Protein AF-A0A1Q8RK17-F1 (afdb_monomer)

Sequence (111 aa):
MTKVHKVLTAVLSLFLLLSLAACSSSKKENEKSEKTEKTTQTTTEKKKKASVDDGNIEAEDGDSKASVQENGEIEAENGDSSAKVGEDGVEANNGDSSVKVNPDGSVQVNP

pLDDT: mean 76.54, std 24.13, range [32.09, 98.62]

Structure (mmCIF, N/CA/C/O backbone):
data_AF-A0A1Q8RK17-F1
#
_entry.id   AF-A0A1Q8RK17-F1
#
loop_
_atom_site.group_PDB
_atom_site.id
_atom_site.type_symbol
_atom_site.label_atom_id
_atom_site.label_alt_id
_atom_site.label_comp_id
_atom_site.label_asym_id
_atom_site.label_entity_id
_atom_site.label_seq_id
_atom_site.pdbx_PDB_ins_code
_atom_site.Cartn_x
_atom_site.Cartn_y
_atom_site.Cartn_z
_atom_site.occupancy
_atom_site.B_iso_or_equiv
_atom_site.auth_seq_id
_atom_site.auth_comp_id
_atom_site.auth_asym_id
_atom_site.auth_atom_id
_atom_site.pdbx_PDB_model_num
ATOM 1 N N . MET A 1 1 ? -12.090 -22.012 -10.244 1.00 53.59 1 MET A N 1
ATOM 2 C CA . MET A 1 1 ? -12.294 -21.601 -8.834 1.00 53.59 1 MET A CA 1
ATOM 3 C C . MET A 1 1 ? -11.120 -22.007 -7.921 1.00 53.59 1 MET A C 1
ATOM 5 O O . MET A 1 1 ? -11.336 -22.484 -6.822 1.00 53.59 1 MET A O 1
ATOM 9 N N . THR A 1 2 ? -9.858 -21.818 -8.330 1.00 53.03 2 THR A N 1
ATOM 10 C CA . THR A 1 2 ? -8.682 -22.289 -7.550 1.00 53.03 2 THR A CA 1
ATOM 11 C C . THR A 1 2 ? -7.763 -21.166 -7.065 1.00 53.03 2 THR A C 1
ATOM 13 O O . THR A 1 2 ? -6.952 -21.385 -6.170 1.00 53.03 2 THR A O 1
ATOM 16 N N . LYS A 1 3 ? -7.889 -19.954 -7.624 1.00 52.03 3 LYS A N 1
ATOM 17 C CA . LYS A 1 3 ? -7.056 -18.797 -7.255 1.00 52.03 3 LYS A CA 1
ATOM 18 C C . LYS A 1 3 ? -7.420 -18.247 -5.870 1.00 52.03 3 LYS A C 1
ATOM 20 O O . LYS A 1 3 ? -6.533 -18.018 -5.063 1.00 52.03 3 LYS A O 1
ATOM 25 N N . VAL A 1 4 ? -8.717 -18.157 -5.567 1.00 56.19 4 VAL A N 1
ATOM 26 C CA . VAL A 1 4 ? -9.225 -17.632 -4.284 1.00 56.19 4 VAL A CA 1
ATOM 27 C C . VAL A 1 4 ? -8.835 -18.529 -3.104 1.00 56.19 4 VAL A C 1
ATOM 29 O O . VAL A 1 4 ? -8.475 -18.032 -2.047 1.00 56.19 4 VAL A O 1
ATOM 32 N N . HIS A 1 5 ? -8.810 -19.851 -3.309 1.00 52.88 5 HIS A N 1
ATOM 33 C CA . HIS A 1 5 ? -8.365 -20.808 -2.290 1.00 52.88 5 HIS A CA 1
ATOM 34 C C . HIS A 1 5 ? -6.879 -20.638 -1.950 1.00 52.88 5 HIS A C 1
ATOM 36 O O . HIS A 1 5 ? -6.520 -20.625 -0.781 1.00 52.88 5 HIS A O 1
ATOM 42 N N . LYS A 1 6 ? -6.018 -20.443 -2.959 1.00 55.25 6 LYS A N 1
ATOM 43 C CA . LYS A 1 6 ? -4.574 -20.253 -2.746 1.00 55.25 6 LYS A CA 1
ATOM 44 C C . LYS A 1 6 ? -4.259 -18.955 -2.001 1.00 55.25 6 L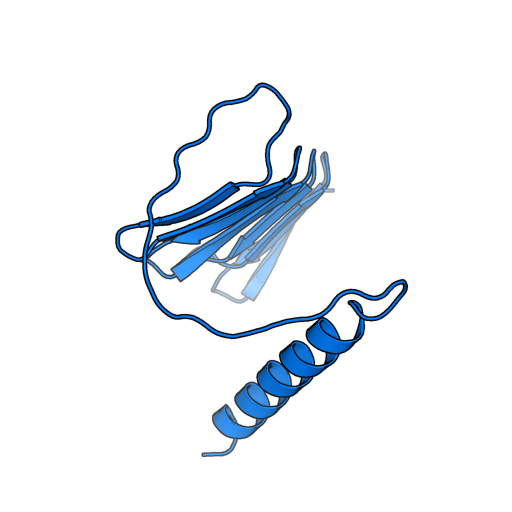YS A C 1
ATOM 46 O O . LYS A 1 6 ? -3.401 -18.962 -1.126 1.00 55.25 6 LYS A O 1
ATOM 51 N N . VAL A 1 7 ? -4.975 -17.874 -2.315 1.00 60.34 7 VAL A N 1
ATOM 52 C CA . VAL A 1 7 ? -4.822 -16.582 -1.627 1.00 60.34 7 VAL A CA 1
ATOM 53 C C . VAL A 1 7 ? -5.332 -16.674 -0.188 1.00 60.34 7 VAL A C 1
ATOM 55 O O . VAL A 1 7 ? -4.634 -16.260 0.730 1.00 60.34 7 VAL A O 1
ATOM 58 N N . LEU A 1 8 ? -6.489 -17.304 0.035 1.00 66.50 8 LEU A N 1
ATOM 59 C CA . LEU A 1 8 ? -7.053 -17.468 1.375 1.00 66.50 8 LEU A CA 1
ATOM 60 C C . LEU A 1 8 ? -6.158 -18.326 2.283 1.00 66.50 8 LEU A C 1
ATOM 62 O O . LEU A 1 8 ? -5.948 -17.978 3.441 1.00 66.50 8 LEU A O 1
ATOM 66 N N . THR A 1 9 ? -5.580 -19.414 1.759 1.00 67.75 9 THR A N 1
ATOM 67 C CA . THR A 1 9 ? -4.634 -20.249 2.516 1.00 67.75 9 THR A CA 1
ATOM 68 C C . THR A 1 9 ? -3.343 -19.495 2.843 1.00 67.75 9 THR A C 1
ATOM 70 O O . THR A 1 9 ? -2.837 -19.627 3.956 1.00 67.75 9 THR A O 1
ATOM 73 N N . ALA A 1 10 ? -2.835 -18.669 1.923 1.00 65.88 10 ALA A N 1
ATOM 74 C CA . ALA A 1 10 ? -1.644 -17.857 2.167 1.00 65.88 10 ALA A CA 1
ATOM 75 C C . ALA A 1 10 ? -1.882 -16.811 3.271 1.00 65.88 10 ALA A C 1
ATOM 77 O O . ALA A 1 10 ? -1.102 -16.737 4.220 1.00 65.88 10 ALA A O 1
ATOM 78 N N . VAL A 1 11 ? -2.998 -16.077 3.209 1.00 70.62 11 VAL A N 1
ATOM 79 C CA . VAL A 1 11 ? -3.355 -15.045 4.201 1.00 70.62 11 VAL A CA 1
ATOM 80 C C . VAL A 1 11 ? -3.612 -15.657 5.582 1.00 70.62 11 VAL A C 1
ATOM 82 O O . VAL A 1 11 ? -3.121 -15.139 6.583 1.00 70.62 11 VAL A O 1
ATOM 85 N N . LEU A 1 12 ? -4.300 -16.803 5.648 1.00 72.25 12 LEU A N 1
ATOM 86 C CA . LEU A 1 12 ? -4.556 -17.504 6.910 1.00 72.25 12 LEU A CA 1
ATOM 87 C C . LEU A 1 12 ? -3.261 -18.030 7.553 1.00 72.25 12 LEU A C 1
ATOM 89 O O . LEU A 1 12 ? -3.102 -17.965 8.771 1.00 72.25 12 LEU A O 1
ATOM 93 N N . SER A 1 13 ? -2.316 -18.515 6.739 1.00 65.81 13 SER A N 1
ATOM 94 C CA . SER A 1 13 ? -1.014 -18.989 7.226 1.00 65.81 13 SER A CA 1
ATOM 95 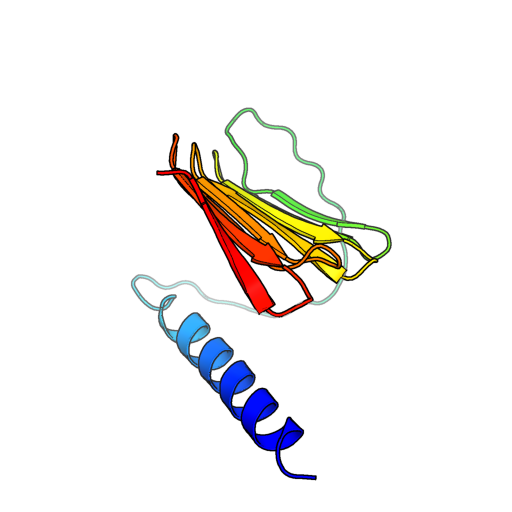C C . SER A 1 13 ? -0.133 -17.858 7.766 1.00 65.81 13 SER A C 1
ATOM 97 O O . SER A 1 13 ? 0.546 -18.040 8.776 1.00 65.81 13 SER A O 1
ATOM 99 N N . LEU A 1 14 ? -0.202 -16.673 7.151 1.00 66.88 14 LEU A N 1
ATOM 100 C CA . LEU A 1 14 ? 0.516 -15.487 7.610 1.00 66.88 14 LEU A CA 1
ATOM 101 C C . LEU A 1 1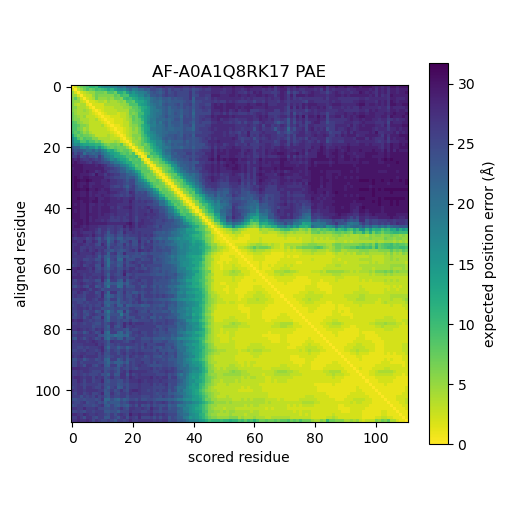4 ? -0.046 -14.987 8.950 1.00 66.88 14 LEU A C 1
ATOM 103 O O . LEU A 1 14 ? 0.718 -14.680 9.861 1.00 66.88 14 LEU A O 1
ATOM 107 N N . PHE A 1 15 ? -1.374 -15.006 9.108 1.00 67.81 15 PHE A N 1
ATOM 108 C CA . PHE A 1 15 ? -2.044 -14.657 10.365 1.00 67.81 15 PHE A CA 1
ATOM 109 C C . PHE A 1 15 ? -1.659 -15.590 11.527 1.00 67.81 15 PHE A C 1
ATOM 111 O O . PHE A 1 15 ? -1.406 -15.115 12.633 1.00 67.81 15 PHE A O 1
ATOM 118 N N . LEU A 1 16 ? -1.551 -16.903 11.281 1.00 63.75 16 LEU A N 1
ATOM 119 C CA . LEU A 1 16 ? -1.149 -17.880 12.306 1.00 63.75 16 LEU A CA 1
ATOM 120 C C . LEU A 1 16 ? 0.298 -17.683 12.788 1.00 63.75 16 LEU A C 1
ATOM 122 O O . LEU A 1 16 ? 0.586 -17.861 13.974 1.00 63.75 16 LEU A O 1
ATOM 126 N N . LEU A 1 17 ? 1.210 -17.313 11.886 1.00 58.16 17 LEU A N 1
ATOM 127 C CA . LEU A 1 17 ? 2.617 -17.090 12.226 1.00 58.16 17 LEU A CA 1
ATOM 128 C C . LEU A 1 17 ? 2.820 -15.805 13.040 1.00 58.16 17 LEU A C 1
ATOM 130 O O . LEU A 1 17 ? 3.662 -15.787 13.938 1.00 58.16 17 LEU A O 1
ATOM 134 N N . LEU A 1 18 ? 2.007 -14.769 12.804 1.00 57.25 18 LEU A N 1
ATOM 135 C CA . LEU A 1 18 ? 2.037 -13.532 13.594 1.00 57.25 18 LEU A CA 1
ATOM 136 C C . LEU A 1 18 ? 1.597 -13.751 15.052 1.00 57.25 18 LEU A C 1
ATOM 138 O O . LEU A 1 18 ? 2.142 -13.121 15.955 1.00 57.25 18 LEU A O 1
ATOM 142 N N . SER A 1 19 ? 0.678 -14.687 15.312 1.00 57.88 19 SER A N 1
ATOM 143 C CA . SER A 1 19 ? 0.241 -15.015 16.679 1.00 57.88 19 SER A CA 1
ATOM 144 C C . SER A 1 19 ? 1.256 -15.813 17.512 1.00 57.88 19 SER A C 1
ATOM 146 O O . SER A 1 19 ? 1.110 -15.883 18.731 1.00 57.88 19 SER A O 1
ATOM 148 N N . LEU A 1 20 ? 2.296 -16.397 16.903 1.00 50.16 20 LEU A N 1
ATOM 149 C CA . LEU A 1 20 ? 3.272 -17.228 17.624 1.00 50.16 20 LEU A CA 1
ATOM 150 C C . LEU A 1 20 ? 4.459 -16.426 18.196 1.00 50.16 20 LEU A C 1
ATOM 152 O O . LEU A 1 20 ? 5.148 -16.904 19.095 1.00 50.16 20 LEU A O 1
ATOM 156 N N . ALA A 1 21 ? 4.672 -15.186 17.744 1.00 48.59 21 ALA A N 1
ATOM 157 C CA . ALA A 1 21 ? 5.774 -14.336 18.208 1.00 48.59 21 ALA A CA 1
ATOM 158 C C . ALA A 1 21 ? 5.501 -13.600 19.541 1.00 48.59 21 ALA A C 1
ATOM 160 O O . ALA A 1 21 ? 6.396 -12.943 20.067 1.00 48.59 21 ALA A O 1
ATOM 161 N N . ALA A 1 22 ? 4.305 -13.733 20.127 1.00 43.94 22 ALA A N 1
ATOM 162 C CA . ALA A 1 22 ? 3.919 -13.054 21.372 1.00 43.94 22 ALA A CA 1
ATOM 163 C C . ALA A 1 22 ? 3.932 -13.958 22.623 1.00 43.94 22 ALA A C 1
ATOM 165 O O . ALA A 1 22 ? 3.278 -13.650 23.616 1.00 43.94 22 ALA A O 1
ATOM 166 N N . CYS A 1 23 ? 4.677 -15.068 22.608 1.00 43.12 23 CYS A N 1
ATOM 167 C CA . CYS A 1 23 ? 4.814 -15.942 23.775 1.00 43.12 23 CYS A CA 1
ATOM 168 C C . CYS A 1 23 ? 6.278 -16.049 24.221 1.00 43.12 23 CYS A C 1
ATOM 170 O O . CYS A 1 23 ? 6.889 -17.112 24.173 1.00 43.12 23 CYS A O 1
ATOM 172 N N . SER A 1 24 ? 6.849 -14.933 24.680 1.00 43.44 24 SER A N 1
ATOM 173 C CA . SER A 1 24 ? 8.052 -14.963 25.510 1.00 43.44 24 SER A CA 1
ATOM 174 C C . SER A 1 24 ? 7.890 -14.027 26.706 1.00 43.44 24 SER A C 1
ATOM 176 O O . SER A 1 24 ? 7.817 -12.812 26.570 1.00 43.44 24 SER A O 1
ATOM 178 N N . SER A 1 25 ? 7.870 -14.662 27.879 1.00 45.06 25 SER A N 1
ATOM 179 C CA . SER A 1 25 ? 7.927 -14.116 29.238 1.00 45.06 25 SER A CA 1
ATOM 180 C C . SER A 1 25 ? 6.622 -13.646 29.913 1.00 45.06 25 SER A C 1
ATOM 182 O O . SER A 1 25 ? 6.145 -12.533 29.741 1.00 45.06 25 SER A O 1
ATOM 184 N N . SER A 1 26 ? 6.198 -14.501 30.854 1.00 42.22 26 SER A N 1
ATOM 185 C CA . SER A 1 26 ? 5.659 -14.161 32.183 1.00 42.22 26 SER A CA 1
ATOM 186 C C . SER A 1 26 ? 4.162 -13.848 32.355 1.00 42.22 26 SER A C 1
ATOM 188 O O . SER A 1 26 ? 3.725 -12.708 32.406 1.00 42.22 26 SER A O 1
ATOM 190 N N . LYS A 1 27 ? 3.411 -14.924 32.634 1.00 43.31 27 LYS A N 1
ATOM 191 C CA . LYS A 1 27 ? 2.531 -15.110 33.811 1.00 43.31 27 LYS A CA 1
ATOM 192 C C . LYS A 1 27 ? 1.741 -13.882 34.316 1.00 43.31 27 LYS A C 1
ATOM 194 O O . LYS A 1 27 ? 2.208 -13.182 35.211 1.00 43.31 27 LYS A O 1
ATOM 199 N N . LYS A 1 28 ? 0.463 -13.783 33.926 1.00 36.62 28 LYS A N 1
ATOM 200 C CA . LYS A 1 28 ? -0.665 -13.568 34.856 1.00 36.62 28 LYS A CA 1
ATOM 201 C C . LYS A 1 28 ? -2.012 -13.886 34.199 1.00 36.62 28 LYS A C 1
ATOM 203 O O . LYS A 1 28 ? -2.170 -13.788 32.992 1.00 36.62 28 LYS A O 1
ATOM 208 N N . GLU A 1 29 ? -2.914 -14.355 35.046 1.00 33.84 29 GLU A N 1
ATOM 209 C CA . GLU A 1 29 ? -4.224 -14.935 34.776 1.00 33.84 29 GLU A CA 1
ATOM 210 C C . GLU A 1 29 ? -5.265 -13.920 34.263 1.00 33.84 29 GLU A C 1
ATOM 212 O O . GLU A 1 29 ? -5.207 -12.741 34.602 1.00 33.84 29 GLU A O 1
ATOM 217 N N . ASN A 1 30 ? -6.296 -14.477 33.619 1.00 33.81 30 ASN A N 1
ATOM 218 C CA . ASN A 1 30 ? -7.721 -14.245 33.898 1.00 33.81 30 ASN A CA 1
ATOM 219 C C . ASN A 1 30 ? -8.601 -13.498 32.859 1.00 33.81 30 ASN A C 1
ATOM 221 O O . ASN A 1 30 ? -8.323 -12.378 32.455 1.00 33.81 30 ASN A O 1
ATOM 225 N N . GLU A 1 31 ? -9.680 -14.212 32.510 1.00 34.34 31 GLU A N 1
ATOM 226 C CA . GLU A 1 31 ? -11.041 -13.884 32.041 1.00 34.34 31 GLU A CA 1
ATOM 227 C C . GLU A 1 31 ? -11.394 -12.762 31.034 1.00 34.34 31 GLU A C 1
ATOM 229 O O . GLU A 1 31 ? -11.156 -11.579 31.233 1.00 34.34 31 GLU A O 1
ATOM 234 N N . LYS A 1 32 ? -12.131 -13.200 29.993 1.00 32.09 32 LYS A N 1
ATOM 235 C CA . LYS A 1 32 ? -13.489 -12.777 29.567 1.00 32.09 32 LYS A CA 1
ATOM 236 C C . LYS A 1 32 ? -13.918 -11.311 29.782 1.00 32.09 32 LYS A C 1
ATOM 238 O O . LYS A 1 32 ? -14.056 -10.881 30.916 1.00 32.09 32 LYS A O 1
ATOM 243 N N . SER A 1 33 ? -14.355 -10.662 28.691 1.00 34.78 33 SER A N 1
ATOM 244 C CA . SER A 1 33 ? -15.588 -9.836 28.529 1.00 34.78 33 SER A CA 1
ATOM 245 C C . SER A 1 33 ? -15.369 -8.860 27.358 1.00 34.78 33 SER A C 1
ATOM 247 O O . SER A 1 33 ? -14.390 -8.129 27.336 1.00 34.78 33 SER A O 1
ATOM 249 N N . GLU A 1 34 ? -16.053 -9.010 26.224 1.00 34.28 34 GLU A N 1
ATOM 250 C CA . GLU A 1 34 ? -17.278 -8.274 25.853 1.00 34.28 34 GLU A CA 1
ATOM 251 C C . GLU A 1 34 ? -17.182 -6.732 25.959 1.00 34.28 34 GLU A C 1
ATOM 253 O O . GLU A 1 34 ? -17.169 -6.179 27.050 1.00 34.28 34 GLU A O 1
ATOM 258 N N . LYS A 1 35 ? -17.222 -6.104 24.768 1.00 32.50 35 LYS A N 1
ATOM 259 C CA . LYS A 1 35 ? -17.916 -4.860 24.372 1.00 32.50 35 LYS A CA 1
ATOM 260 C C . LYS A 1 35 ? -17.506 -3.503 24.981 1.00 32.50 35 LYS A C 1
ATOM 262 O O . LYS A 1 35 ? -17.721 -3.232 26.148 1.00 32.50 35 LYS A O 1
ATOM 267 N N . THR A 1 36 ? -17.119 -2.622 24.046 1.00 40.62 36 THR A N 1
ATOM 268 C CA . THR A 1 36 ? -17.256 -1.150 24.024 1.00 40.62 36 THR A CA 1
ATOM 269 C C . THR A 1 36 ? -16.632 -0.377 25.179 1.00 40.62 36 THR A C 1
ATOM 271 O O . THR A 1 36 ? -17.195 -0.355 26.257 1.00 40.62 36 THR A O 1
ATOM 274 N N . GLU A 1 37 ? -15.598 0.420 24.888 1.00 35.44 37 GLU A N 1
ATOM 275 C CA . GLU A 1 37 ? -15.540 1.808 25.366 1.00 35.44 37 GLU A CA 1
ATOM 276 C C . GLU A 1 37 ? -14.445 2.623 24.663 1.00 35.44 37 GLU A C 1
ATOM 278 O O . GLU A 1 37 ? -13.256 2.307 24.669 1.00 35.44 37 GLU A O 1
ATOM 283 N N . LYS A 1 38 ? -14.901 3.715 24.046 1.00 46.25 38 LYS A N 1
ATOM 284 C CA . LYS A 1 38 ? -14.119 4.844 23.551 1.00 46.25 38 LYS A CA 1
ATOM 285 C C . LYS A 1 38 ? -13.270 5.393 24.699 1.00 46.25 38 LYS A C 1
ATOM 287 O O . LYS A 1 38 ? -13.803 6.051 25.584 1.00 46.25 38 LYS A O 1
AT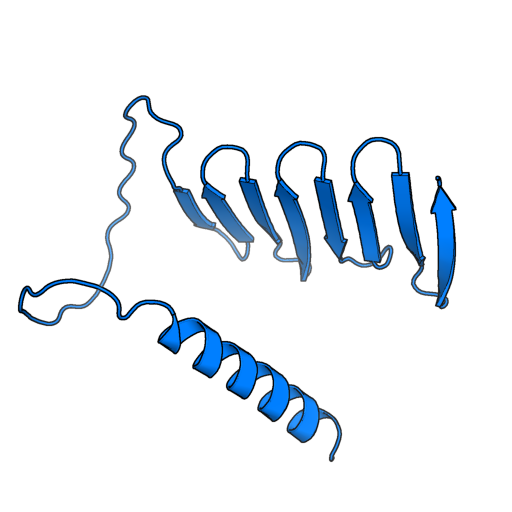OM 292 N N . THR A 1 39 ? -11.959 5.169 24.663 1.00 36.16 39 THR A N 1
ATOM 293 C CA . THR A 1 39 ? -11.028 5.786 25.616 1.00 36.16 39 THR A CA 1
ATOM 294 C C . THR A 1 39 ? -10.037 6.669 24.876 1.00 36.16 39 THR A C 1
ATOM 296 O O . THR A 1 39 ? -8.967 6.251 24.443 1.00 36.16 39 THR A O 1
ATOM 299 N N . THR A 1 40 ? -10.419 7.938 24.754 1.00 46.19 40 THR A N 1
ATOM 300 C CA . THR A 1 40 ? -9.483 9.052 24.627 1.00 46.19 40 THR A CA 1
ATOM 301 C C . THR A 1 40 ? -8.673 9.128 25.921 1.00 46.19 40 THR A C 1
ATOM 303 O O . THR A 1 40 ? -9.231 9.386 26.984 1.00 46.19 40 THR A O 1
ATOM 306 N N . GLN A 1 41 ? -7.359 8.918 25.848 1.00 46.03 41 GLN A N 1
ATOM 307 C CA . GLN A 1 41 ? -6.441 9.247 26.939 1.00 46.03 41 GLN A CA 1
ATOM 308 C C . GLN A 1 41 ? -5.207 9.962 26.396 1.00 46.03 41 GLN A C 1
ATOM 310 O O . GLN A 1 41 ? -4.221 9.339 25.996 1.00 46.03 41 GLN A O 1
ATOM 315 N N . THR A 1 42 ? -5.271 11.286 26.458 1.00 42.59 42 THR A N 1
ATOM 316 C CA . THR A 1 42 ? -4.153 12.218 26.345 1.00 42.59 42 THR A CA 1
ATOM 317 C C . THR A 1 42 ? -3.198 12.017 27.526 1.00 42.59 42 THR A C 1
ATOM 319 O O . THR A 1 42 ? -3.565 12.275 28.669 1.00 42.59 42 THR A O 1
ATOM 322 N N . THR A 1 43 ? -1.975 11.563 27.254 1.00 35.75 43 THR A N 1
ATOM 323 C CA . THR A 1 43 ? -0.795 11.754 28.113 1.00 35.75 43 THR A CA 1
ATOM 324 C C . THR A 1 43 ? 0.449 11.695 27.233 1.00 35.75 43 THR A C 1
ATOM 326 O O . THR A 1 43 ? 0.557 10.835 26.366 1.00 35.75 43 THR A O 1
ATOM 329 N N . THR A 1 44 ? 1.335 12.662 27.439 1.00 46.94 44 THR A N 1
ATOM 330 C CA . THR A 1 44 ? 2.501 13.033 26.634 1.00 46.94 44 THR A CA 1
ATOM 331 C C . THR A 1 44 ? 3.613 11.976 26.653 1.00 46.94 44 THR A C 1
ATOM 333 O O . THR A 1 44 ? 4.627 12.151 27.308 1.00 46.94 44 THR A O 1
ATOM 336 N N . GLU A 1 45 ? 3.423 10.889 25.919 1.00 49.69 45 GLU A N 1
ATOM 337 C CA . GLU A 1 45 ? 4.460 10.046 25.306 1.00 49.69 45 GLU A CA 1
ATOM 338 C C . GLU A 1 45 ? 3.927 9.710 23.905 1.00 49.69 45 GLU A C 1
ATOM 340 O O . GLU A 1 45 ? 2.711 9.790 23.722 1.00 49.69 45 GLU A O 1
ATOM 345 N N . LYS A 1 46 ? 4.757 9.418 22.890 1.00 59.47 46 LYS A N 1
ATOM 346 C CA . LYS A 1 46 ? 4.242 9.024 21.559 1.00 59.47 46 LYS A CA 1
ATOM 347 C C . LYS A 1 46 ? 3.430 7.737 21.720 1.00 59.47 46 LYS A C 1
ATOM 349 O O . LYS A 1 46 ? 3.972 6.636 21.761 1.00 59.47 46 LYS A O 1
ATOM 354 N N . LYS A 1 47 ? 2.138 7.903 21.972 1.00 69.06 47 LYS A N 1
ATOM 355 C CA . LYS A 1 47 ? 1.284 6.872 22.537 1.00 69.06 47 LYS A CA 1
ATOM 356 C C . LYS A 1 47 ? 0.795 6.032 21.383 1.00 69.06 47 LYS A C 1
ATOM 358 O O . LYS A 1 47 ? 0.273 6.575 20.415 1.00 69.06 47 LYS A O 1
ATOM 363 N N . LYS A 1 48 ? 0.942 4.718 21.519 1.00 85.50 48 LYS A N 1
ATOM 364 C CA . LYS A 1 48 ? 0.351 3.771 20.580 1.00 85.50 48 LYS A CA 1
ATOM 365 C C . LYS A 1 48 ? -1.134 4.085 20.456 1.00 85.50 48 LYS A C 1
ATOM 367 O O . LYS A 1 48 ? -1.848 4.056 21.463 1.00 85.50 48 LYS A O 1
ATOM 372 N N . LYS A 1 49 ? -1.582 4.419 19.253 1.00 90.19 49 LYS A N 1
ATOM 373 C CA . LYS A 1 49 ? -2.974 4.753 18.954 1.00 90.19 49 LYS A CA 1
ATOM 374 C C . LYS A 1 49 ? -3.438 3.822 17.856 1.00 90.19 49 LYS A C 1
ATOM 376 O O . LYS A 1 49 ? -2.749 3.644 16.866 1.00 90.19 49 LYS A O 1
ATOM 381 N N . ALA A 1 50 ? -4.606 3.232 18.037 1.00 93.44 50 ALA A N 1
ATOM 382 C CA . ALA A 1 50 ? -5.314 2.562 16.964 1.00 93.44 50 ALA A CA 1
ATOM 383 C C . ALA A 1 50 ? -6.753 3.067 16.976 1.00 93.44 50 ALA A C 1
ATOM 385 O O . ALA A 1 50 ? -7.366 3.172 18.043 1.00 93.44 50 ALA A O 1
ATOM 386 N N . SER A 1 51 ? -7.272 3.414 15.808 1.00 91.69 51 SER A N 1
ATOM 387 C CA . SER A 1 51 ? -8.637 3.897 15.631 1.00 91.69 51 SER A CA 1
ATOM 388 C C . SER A 1 51 ? -9.279 3.248 14.416 1.00 91.69 51 SER A C 1
ATOM 390 O O . SER A 1 51 ? -8.609 2.918 13.443 1.00 91.69 51 SER A O 1
ATOM 392 N N . VAL A 1 52 ? -10.592 3.060 14.504 1.00 95.62 52 VAL A N 1
ATOM 393 C CA . VAL A 1 52 ? -11.444 2.676 13.383 1.00 95.62 52 VAL A CA 1
ATOM 394 C C . VAL A 1 52 ? -12.585 3.680 13.351 1.00 95.62 52 VAL A C 1
ATOM 396 O O . VAL A 1 52 ? -13.247 3.860 14.375 1.00 95.62 52 VAL A O 1
ATOM 399 N N . ASP A 1 53 ? -12.777 4.339 12.216 1.00 92.94 53 ASP A N 1
ATOM 400 C CA . ASP A 1 53 ? -13.779 5.389 12.032 1.00 92.94 53 ASP A CA 1
ATOM 401 C C . ASP A 1 53 ? -14.296 5.353 10.594 1.00 92.94 53 ASP A C 1
ATOM 403 O O . ASP A 1 53 ? -13.490 5.363 9.673 1.00 92.94 53 ASP A O 1
ATOM 407 N N . ASP A 1 54 ? -15.614 5.239 10.408 1.00 91.94 54 ASP A N 1
ATOM 408 C CA . ASP A 1 54 ? -16.291 5.286 9.100 1.00 91.94 54 ASP A CA 1
ATOM 409 C C . ASP A 1 54 ? -15.570 4.541 7.953 1.00 91.94 54 ASP A C 1
ATOM 411 O O . ASP A 1 54 ? -15.370 5.061 6.863 1.00 91.94 54 ASP A O 1
ATOM 415 N N . GLY A 1 55 ? -15.168 3.288 8.198 1.00 89.94 55 GLY A N 1
ATOM 416 C CA . GLY A 1 55 ? -14.507 2.444 7.189 1.00 89.94 55 GLY A CA 1
ATOM 417 C C . GLY A 1 55 ? -12.993 2.646 7.071 1.00 89.94 55 GLY A C 1
ATOM 418 O O . GLY A 1 55 ? -12.330 1.837 6.424 1.00 89.94 55 GLY A O 1
ATOM 419 N N . ASN A 1 56 ? -12.439 3.635 7.767 1.00 94.06 56 ASN A N 1
ATOM 420 C CA . ASN A 1 56 ? -11.008 3.871 7.873 1.00 94.06 56 ASN A CA 1
ATOM 421 C C . ASN A 1 56 ? -10.431 3.170 9.106 1.00 94.06 56 ASN A C 1
ATOM 423 O O . ASN A 1 56 ? -11.052 3.106 10.170 1.00 94.06 56 ASN A O 1
ATOM 427 N N . ILE A 1 57 ? -9.211 2.661 8.970 1.00 96.31 57 ILE A N 1
ATOM 428 C CA . ILE A 1 57 ? -8.419 2.062 10.044 1.00 96.31 57 ILE A CA 1
ATOM 429 C C . ILE A 1 57 ? -7.109 2.832 10.118 1.00 96.31 57 ILE A C 1
ATOM 431 O O . ILE A 1 57 ? -6.450 3.015 9.102 1.00 96.31 57 ILE A O 1
ATOM 435 N N . GLU A 1 58 ? -6.704 3.232 11.315 1.00 95.31 58 GLU A N 1
ATOM 436 C CA . GLU A 1 58 ? -5.429 3.899 11.568 1.00 95.31 58 GLU A CA 1
ATOM 437 C C . GLU A 1 58 ? -4.721 3.230 12.741 1.00 95.31 58 GLU A C 1
ATOM 439 O O . GLU A 1 58 ? -5.349 2.870 13.741 1.00 95.31 58 GLU A O 1
ATOM 444 N N . ALA A 1 59 ? -3.404 3.103 12.640 1.00 95.69 59 ALA A N 1
ATOM 445 C CA . ALA A 1 59 ? -2.530 2.679 13.718 1.00 95.69 59 ALA A CA 1
ATOM 446 C C . ALA A 1 59 ? -1.264 3.537 13.727 1.00 95.69 59 ALA A C 1
ATOM 448 O O . ALA A 1 59 ? -0.672 3.790 12.686 1.00 95.69 59 ALA A O 1
ATOM 449 N N . GLU A 1 60 ? -0.829 3.952 14.908 1.00 93.94 60 GLU A N 1
ATOM 450 C CA . GLU A 1 60 ? 0.358 4.770 15.138 1.00 93.94 60 GLU A CA 1
ATOM 451 C C . GLU A 1 60 ? 1.143 4.183 16.317 1.00 93.94 60 GLU A C 1
ATOM 453 O O . GLU A 1 60 ? 0.560 3.819 17.342 1.00 93.94 60 GLU A O 1
ATOM 458 N N . ASP A 1 61 ? 2.466 4.096 16.184 1.00 91.81 61 ASP A N 1
ATOM 459 C CA . ASP A 1 61 ? 3.406 3.692 17.234 1.00 91.81 61 ASP A CA 1
ATOM 460 C C . ASP A 1 61 ? 4.716 4.471 17.061 1.00 91.81 61 ASP A C 1
ATOM 462 O O . ASP A 1 61 ? 5.520 4.184 16.174 1.00 91.81 61 ASP A O 1
ATOM 466 N N . GLY A 1 62 ? 4.937 5.493 17.892 1.00 89.88 62 GLY A N 1
ATOM 467 C CA . GLY A 1 62 ? 6.128 6.329 17.764 1.00 89.88 62 GLY A CA 1
ATOM 468 C C . GLY A 1 62 ? 6.130 7.152 16.471 1.00 89.88 62 GLY A C 1
ATOM 469 O O . GLY A 1 62 ? 5.266 8.002 16.279 1.00 89.88 62 GLY A O 1
ATOM 470 N N . ASP A 1 63 ? 7.146 6.931 15.634 1.00 90.44 63 ASP A N 1
ATOM 471 C CA . ASP A 1 63 ? 7.305 7.532 14.296 1.00 90.44 63 ASP A CA 1
ATOM 472 C C . ASP A 1 63 ? 6.721 6.666 13.174 1.00 90.44 63 ASP A C 1
ATOM 474 O O . ASP A 1 63 ? 6.835 7.004 11.996 1.00 90.44 63 ASP A O 1
ATOM 478 N N . SER A 1 64 ? 6.122 5.531 13.532 1.00 95.00 64 SER A N 1
ATOM 479 C CA . SER A 1 64 ? 5.472 4.641 12.586 1.00 95.00 64 SER A CA 1
ATOM 480 C C . SER A 1 64 ? 3.972 4.899 12.561 1.00 95.00 64 SER A C 1
ATOM 482 O O . SER A 1 64 ? 3.339 5.028 13.612 1.00 95.00 64 SER A O 1
ATOM 484 N N . LYS A 1 65 ? 3.389 4.902 11.366 1.00 95.75 65 LYS A N 1
ATOM 485 C CA . LYS A 1 65 ? 1.938 4.923 11.172 1.00 95.75 65 LYS A CA 1
ATOM 486 C C . LYS A 1 65 ? 1.535 4.001 10.030 1.00 95.75 65 LYS A C 1
ATOM 488 O O . LYS A 1 65 ? 2.312 3.763 9.110 1.00 95.75 65 LYS A O 1
ATOM 493 N N . ALA A 1 66 ? 0.322 3.484 10.093 1.00 97.31 66 ALA A N 1
ATOM 494 C CA . ALA A 1 66 ? -0.299 2.735 9.018 1.00 97.31 66 ALA A CA 1
ATOM 495 C C . ALA A 1 66 ? -1.785 3.068 8.957 1.00 97.31 66 ALA A C 1
ATOM 497 O O . ALA A 1 66 ? -2.431 3.238 9.994 1.00 97.31 66 ALA A O 1
ATOM 498 N N . SER A 1 67 ? -2.330 3.130 7.752 1.00 96.94 67 SER A N 1
ATOM 499 C CA . SER A 1 67 ? -3.743 3.374 7.529 1.00 96.94 67 SER A CA 1
ATOM 500 C C . SER A 1 67 ? -4.291 2.506 6.405 1.00 96.94 67 SER A C 1
ATOM 502 O O . SER A 1 67 ? -3.584 2.098 5.484 1.00 96.94 67 SER A O 1
ATOM 504 N N . VAL A 1 68 ? -5.579 2.205 6.515 1.00 97.75 68 VAL A N 1
ATOM 505 C CA . VAL A 1 68 ? -6.400 1.657 5.441 1.00 97.75 68 VAL A CA 1
ATOM 506 C C . VAL A 1 68 ? -7.595 2.582 5.315 1.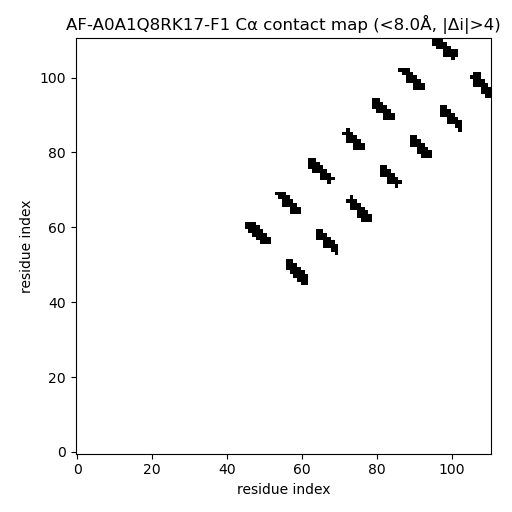00 97.75 68 VAL A C 1
ATOM 508 O O . VAL A 1 68 ? -8.327 2.770 6.285 1.00 97.75 68 VAL A O 1
ATOM 511 N N . GLN A 1 69 ? -7.770 3.180 4.149 1.00 97.19 69 GLN A N 1
ATOM 512 C CA . GLN A 1 69 ? -8.889 4.066 3.857 1.00 97.19 69 GLN A CA 1
ATOM 513 C C . GLN A 1 69 ? -10.080 3.262 3.318 1.00 97.19 69 GLN A C 1
ATOM 515 O O . GLN A 1 69 ? -9.917 2.160 2.791 1.00 97.19 69 GLN A O 1
ATOM 520 N N . GLU A 1 70 ? -11.285 3.823 3.409 1.00 96.62 70 GLU A N 1
ATOM 521 C CA . GLU A 1 70 ? -12.522 3.207 2.914 1.00 96.62 70 GLU A CA 1
ATOM 522 C C . GLU A 1 70 ? -12.440 2.832 1.420 1.00 96.62 70 GLU A C 1
ATOM 524 O O . GLU A 1 70 ? -12.970 1.803 0.999 1.00 96.62 70 GLU A O 1
ATOM 529 N N . ASN A 1 71 ? -11.715 3.621 0.617 1.00 94.56 71 ASN A N 1
ATOM 530 C CA . ASN A 1 71 ? -11.469 3.349 -0.805 1.00 94.56 71 ASN A CA 1
ATOM 531 C C . ASN A 1 71 ? -10.495 2.173 -1.055 1.00 94.56 71 ASN A C 1
ATOM 533 O O . ASN A 1 71 ? -10.210 1.849 -2.206 1.00 94.56 71 ASN A O 1
ATOM 537 N N . GLY A 1 72 ? -9.982 1.531 -0.001 1.00 94.75 72 GLY A N 1
ATOM 538 C CA . GLY A 1 72 ? -9.024 0.431 -0.075 1.00 94.75 72 GLY A CA 1
ATOM 539 C C . GLY A 1 72 ? -7.570 0.867 -0.255 1.00 94.75 72 GLY A C 1
ATOM 540 O O . GLY A 1 72 ? -6.707 0.001 -0.404 1.00 94.75 72 GLY A O 1
ATOM 541 N N . GLU A 1 73 ? -7.283 2.170 -0.236 1.00 97.81 73 GLU A N 1
ATOM 542 C CA . GLU A 1 73 ? -5.917 2.687 -0.219 1.00 97.81 73 GLU A CA 1
ATOM 543 C C . GLU A 1 73 ? -5.242 2.337 1.109 1.00 97.81 73 GLU A C 1
ATOM 545 O O . GLU A 1 73 ? -5.823 2.495 2.184 1.00 97.81 73 GLU A O 1
ATOM 550 N N . ILE A 1 74 ? -4.010 1.841 1.030 1.00 98.19 74 ILE A N 1
ATOM 551 C CA . ILE A 1 74 ? -3.208 1.437 2.182 1.00 98.19 74 ILE A CA 1
ATOM 552 C C . ILE A 1 74 ? -1.946 2.279 2.182 1.00 98.19 74 ILE A C 1
ATOM 554 O O . ILE A 1 74 ? -1.247 2.342 1.170 1.00 98.19 74 ILE A O 1
ATOM 558 N N . GLU A 1 75 ? -1.624 2.864 3.324 1.00 97.88 75 GLU A N 1
ATOM 559 C CA . GLU A 1 75 ? -0.392 3.614 3.523 1.00 97.88 75 GLU A CA 1
ATOM 560 C C . GLU A 1 75 ? 0.304 3.135 4.794 1.00 97.88 75 GLU A C 1
ATOM 562 O O . GLU A 1 75 ? -0.333 2.810 5.795 1.00 97.88 75 GLU A O 1
ATOM 567 N N . ALA A 1 76 ? 1.626 3.058 4.749 1.00 98.12 76 ALA A N 1
ATOM 568 C CA . ALA A 1 76 ? 2.464 2.797 5.902 1.00 98.12 76 ALA A CA 1
ATOM 569 C C . ALA A 1 76 ? 3.694 3.693 5.832 1.00 98.12 76 ALA A C 1
ATOM 571 O O . ALA A 1 76 ? 4.336 3.790 4.791 1.00 98.12 76 ALA A O 1
ATOM 572 N N . GLU A 1 77 ? 4.043 4.315 6.947 1.00 97.38 77 GLU A N 1
ATOM 573 C CA . GLU A 1 77 ? 5.216 5.169 7.080 1.00 97.38 77 GLU A CA 1
ATOM 574 C C . GLU A 1 77 ? 5.996 4.770 8.327 1.00 97.38 77 GLU A C 1
ATOM 576 O O . GLU A 1 77 ? 5.418 4.407 9.356 1.00 97.38 77 GLU A O 1
ATOM 581 N N . ASN A 1 78 ? 7.319 4.830 8.233 1.00 96.00 78 ASN A N 1
ATOM 582 C CA . ASN A 1 78 ? 8.218 4.648 9.357 1.00 96.00 78 ASN A CA 1
ATOM 583 C C . ASN A 1 78 ? 9.491 5.468 9.133 1.00 96.00 78 ASN A C 1
ATOM 585 O O . ASN A 1 78 ? 10.375 5.057 8.381 1.00 96.00 78 ASN A O 1
ATOM 589 N N . GLY A 1 79 ? 9.581 6.624 9.791 1.00 94.06 79 GLY A N 1
ATOM 590 C CA . GLY A 1 79 ? 10.703 7.541 9.596 1.00 94.06 79 GLY A CA 1
ATOM 591 C C . GLY A 1 79 ? 10.749 8.093 8.168 1.00 94.06 79 GLY A C 1
ATOM 592 O O . GLY A 1 79 ? 9.820 8.767 7.740 1.00 94.06 79 GLY A O 1
ATOM 593 N N . ASP A 1 80 ? 11.838 7.825 7.449 1.00 95.62 80 ASP A N 1
ATOM 594 C CA . ASP A 1 80 ? 12.071 8.239 6.054 1.00 95.62 80 ASP A CA 1
ATOM 595 C C . ASP A 1 80 ? 11.582 7.215 5.015 1.00 95.62 80 ASP A C 1
ATOM 597 O O . ASP A 1 80 ? 11.765 7.394 3.809 1.00 95.62 80 ASP A O 1
ATOM 601 N N . SER A 1 81 ? 10.985 6.122 5.482 1.00 97.44 81 SER A N 1
ATOM 602 C CA . SER A 1 81 ? 10.488 5.041 4.647 1.00 97.44 81 SER A CA 1
ATOM 603 C C . SER A 1 81 ? 8.969 5.074 4.579 1.00 97.44 81 SER A C 1
ATOM 605 O O . SER A 1 81 ? 8.296 5.294 5.589 1.00 97.44 81 SER A O 1
ATOM 607 N N . SER A 1 82 ? 8.411 4.788 3.406 1.00 97.62 82 SER A N 1
ATOM 608 C CA . SER A 1 82 ? 6.965 4.658 3.234 1.00 97.62 82 SER A CA 1
ATOM 609 C C . SER A 1 82 ? 6.592 3.614 2.190 1.00 97.62 82 SER A C 1
ATOM 611 O O . SER A 1 82 ? 7.386 3.262 1.319 1.00 97.62 82 SER A O 1
ATOM 613 N N . ALA A 1 83 ? 5.375 3.096 2.285 1.00 98.25 83 ALA A N 1
ATOM 614 C CA . ALA A 1 83 ? 4.770 2.248 1.277 1.00 98.25 83 ALA A CA 1
ATOM 615 C C . ALA A 1 83 ? 3.305 2.636 1.102 1.00 98.25 83 ALA A C 1
ATOM 617 O O . ALA A 1 83 ? 2.581 2.809 2.081 1.00 98.25 83 ALA A O 1
ATOM 618 N N . LYS A 1 84 ? 2.871 2.728 -0.150 1.00 98.38 84 LYS A N 1
ATOM 619 C CA . LYS A 1 84 ? 1.505 3.060 -0.528 1.00 98.38 84 LYS A CA 1
ATOM 620 C C . LYS A 1 84 ? 0.991 2.064 -1.556 1.00 98.38 84 LYS A C 1
ATOM 622 O O . LYS A 1 84 ? 1.695 1.707 -2.499 1.00 98.38 84 LYS A O 1
ATOM 627 N N . VAL A 1 85 ? -0.244 1.617 -1.376 1.00 98.38 85 VAL A N 1
ATOM 628 C CA . VAL A 1 85 ? -0.968 0.767 -2.322 1.00 98.38 85 VAL A CA 1
ATOM 629 C C . VAL A 1 85 ? -2.312 1.417 -2.599 1.00 98.38 85 VAL A C 1
ATOM 631 O O . VAL A 1 85 ? -3.060 1.696 -1.669 1.00 98.38 85 VAL A O 1
ATOM 634 N N . GLY A 1 86 ? -2.633 1.634 -3.870 1.00 97.94 86 GLY A N 1
ATOM 635 C CA . GLY A 1 86 ? -3.908 2.218 -4.272 1.00 97.94 86 GLY A CA 1
ATOM 636 C C . GLY A 1 86 ? -4.172 2.062 -5.764 1.00 97.94 86 GLY A C 1
ATOM 637 O O . GLY A 1 86 ? -3.525 1.270 -6.452 1.00 97.94 86 GLY A O 1
ATOM 638 N N . GLU A 1 87 ? -5.125 2.838 -6.275 1.00 97.31 87 GLU A N 1
ATOM 639 C CA . GLU A 1 87 ? -5.490 2.823 -7.698 1.00 97.31 87 GLU A CA 1
ATOM 640 C C . GLU A 1 87 ? -4.333 3.257 -8.611 1.00 97.31 87 GLU A C 1
ATOM 642 O O . GLU A 1 87 ? -4.232 2.778 -9.737 1.00 97.31 87 GLU A O 1
ATOM 647 N N . ASP A 1 88 ? -3.411 4.078 -8.097 1.00 95.88 88 ASP A N 1
ATOM 648 C CA . ASP A 1 88 ? -2.195 4.523 -8.790 1.00 95.88 88 ASP A CA 1
ATOM 649 C C . ASP A 1 88 ? -1.058 3.484 -8.779 1.00 95.88 88 ASP A C 1
ATOM 651 O O . ASP A 1 88 ? 0.054 3.760 -9.242 1.00 95.88 88 ASP A O 1
ATOM 655 N N . GLY A 1 89 ? -1.323 2.285 -8.254 1.00 97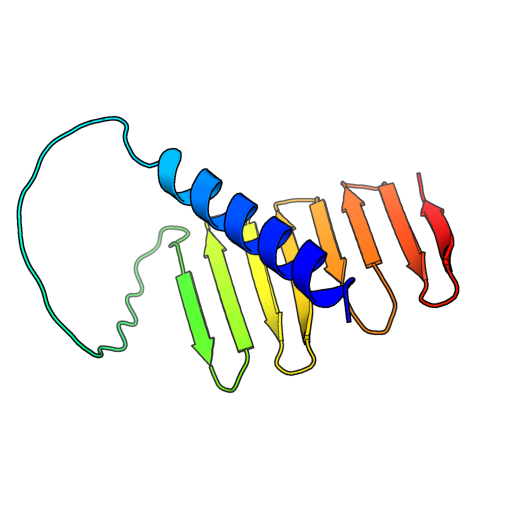.50 89 GLY A N 1
ATOM 656 C CA . GLY A 1 89 ? -0.376 1.183 -8.170 1.00 97.50 89 GLY A CA 1
ATOM 657 C C . GLY A 1 89 ? 0.261 1.036 -6.791 1.00 97.50 89 GLY A C 1
ATOM 658 O O . GLY A 1 89 ? -0.368 1.282 -5.761 1.00 97.50 89 GLY A O 1
ATOM 659 N N . VAL A 1 90 ? 1.507 0.562 -6.777 1.00 98.44 90 VAL A N 1
ATOM 660 C CA . VAL A 1 90 ? 2.279 0.316 -5.553 1.00 98.44 90 VAL A CA 1
ATOM 661 C C . VAL A 1 90 ? 3.519 1.186 -5.571 1.00 98.44 90 VAL A C 1
ATOM 663 O O . VAL A 1 90 ? 4.296 1.130 -6.520 1.00 98.44 90 VAL A O 1
ATOM 666 N N . GLU A 1 91 ? 3.723 1.951 -4.512 1.00 98.25 91 GLU A N 1
ATOM 667 C CA . GLU A 1 91 ? 4.871 2.831 -4.350 1.00 98.25 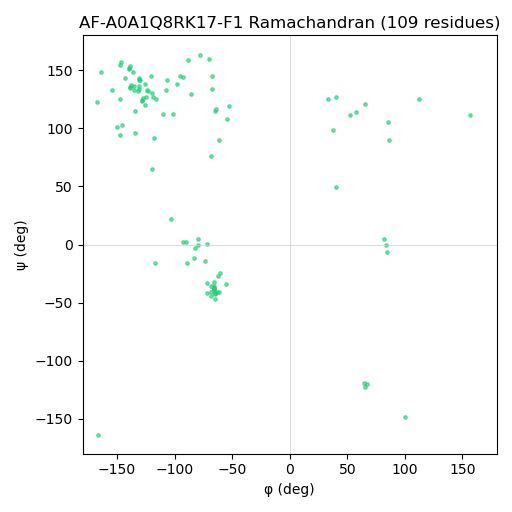91 GLU A CA 1
ATOM 668 C C . GLU A 1 91 ? 5.574 2.526 -3.030 1.00 98.25 91 GLU A C 1
ATOM 670 O O . GLU A 1 91 ? 4.924 2.275 -2.017 1.00 98.25 91 GLU A O 1
ATOM 675 N N . ALA A 1 92 ? 6.902 2.513 -3.047 1.00 98.44 92 ALA A N 1
ATOM 676 C CA . ALA A 1 92 ? 7.730 2.357 -1.863 1.00 98.44 92 ALA A CA 1
ATOM 677 C C . ALA A 1 92 ? 8.867 3.378 -1.902 1.00 98.44 92 ALA A C 1
ATOM 679 O O . ALA A 1 92 ? 9.545 3.508 -2.922 1.00 98.44 92 ALA A O 1
ATOM 680 N N . ASN A 1 93 ? 9.082 4.062 -0.785 1.00 97.88 93 ASN A N 1
ATOM 681 C CA . ASN A 1 93 ? 10.132 5.053 -0.587 1.00 97.88 93 ASN A CA 1
ATOM 682 C C . ASN A 1 93 ? 11.036 4.614 0.566 1.00 97.88 93 ASN A C 1
ATOM 684 O O . ASN A 1 93 ? 10.568 4.013 1.536 1.00 97.88 93 ASN A O 1
ATOM 688 N N . ASN A 1 94 ? 12.325 4.918 0.456 1.00 97.19 94 ASN A N 1
ATOM 689 C CA . ASN A 1 94 ? 13.318 4.703 1.501 1.00 97.19 94 ASN A CA 1
ATOM 690 C C . ASN A 1 94 ? 14.379 5.806 1.405 1.00 97.19 94 ASN A C 1
ATOM 692 O O . ASN A 1 94 ? 15.320 5.697 0.612 1.00 97.19 94 ASN A O 1
ATOM 696 N N . GLY A 1 95 ? 14.196 6.877 2.178 1.00 95.62 95 GLY A N 1
ATOM 697 C CA . GLY A 1 95 ? 15.027 8.073 2.086 1.00 95.62 95 GLY A CA 1
ATOM 698 C C . GLY A 1 95 ? 14.848 8.767 0.735 1.00 95.62 95 GLY A C 1
ATOM 699 O O . GLY A 1 95 ? 13.733 9.121 0.358 1.00 95.62 95 GLY A O 1
ATOM 700 N N . ASP A 1 96 ? 15.947 8.939 0.001 1.00 97.06 96 ASP A N 1
ATOM 701 C CA . ASP A 1 96 ? 15.950 9.598 -1.314 1.00 97.06 96 ASP A CA 1
ATOM 702 C C . ASP A 1 96 ? 15.571 8.653 -2.473 1.00 97.06 96 ASP A C 1
ATOM 704 O O . ASP A 1 96 ? 15.288 9.108 -3.585 1.00 97.06 96 ASP A O 1
ATOM 708 N N . SER A 1 97 ? 15.529 7.342 -2.214 1.00 97.56 97 SER A N 1
ATOM 709 C CA . SER A 1 97 ? 15.223 6.326 -3.220 1.00 97.56 97 SER A CA 1
ATOM 710 C C . SER A 1 97 ? 13.740 5.944 -3.217 1.00 97.56 97 SER A C 1
ATOM 712 O O . SER A 1 97 ? 13.115 5.819 -2.160 1.00 97.56 97 SER A O 1
ATOM 714 N N . SER A 1 98 ? 13.185 5.645 -4.392 1.00 97.44 98 SER A N 1
ATOM 715 C CA . SER A 1 98 ? 11.818 5.149 -4.542 1.00 97.44 98 SER A CA 1
ATOM 716 C C . SER A 1 98 ? 11.627 4.178 -5.708 1.00 97.44 98 SER A C 1
ATOM 718 O O . SER A 1 98 ? 12.358 4.174 -6.702 1.00 97.44 98 SER A O 1
ATOM 720 N N . VAL A 1 99 ? 10.615 3.320 -5.581 1.00 98.38 99 VAL A N 1
ATOM 721 C CA . VAL A 1 99 ? 10.137 2.429 -6.642 1.00 98.38 99 VAL A CA 1
ATOM 722 C C . VAL A 1 99 ? 8.626 2.546 -6.736 1.00 98.38 99 VAL A C 1
ATOM 724 O O . VAL A 1 99 ? 7.928 2.413 -5.733 1.00 98.38 99 VAL A O 1
ATOM 727 N N . LYS A 1 100 ? 8.117 2.713 -7.956 1.00 98.38 100 LYS A N 1
ATOM 728 C CA . LYS A 1 100 ? 6.688 2.694 -8.260 1.00 98.38 100 LYS A CA 1
ATOM 729 C C . LYS A 1 100 ? 6.375 1.667 -9.334 1.00 98.38 100 LYS A C 1
ATOM 731 O O . LYS A 1 100 ? 6.949 1.698 -10.420 1.00 98.38 100 LYS A O 1
ATOM 736 N N . VAL A 1 101 ? 5.431 0.784 -9.044 1.00 98.62 101 VAL A N 1
ATOM 737 C CA . VAL A 1 101 ? 4.806 -0.117 -10.012 1.00 98.62 101 VAL A CA 1
ATOM 738 C C . VAL A 1 101 ? 3.447 0.467 -10.365 1.00 98.62 101 VAL A C 1
ATOM 740 O O . VAL A 1 101 ? 2.559 0.511 -9.516 1.00 98.62 101 VAL A O 1
ATOM 743 N N . ASN A 1 102 ? 3.288 0.925 -11.603 1.00 98.38 102 ASN A N 1
ATOM 744 C CA . ASN A 1 102 ? 2.032 1.505 -12.073 1.00 98.38 102 ASN A CA 1
ATOM 745 C C . ASN A 1 102 ? 1.009 0.398 -12.391 1.00 98.38 102 ASN A C 1
ATOM 747 O O . ASN A 1 102 ? 1.387 -0.763 -12.588 1.00 98.38 102 ASN A O 1
ATOM 751 N N . PRO A 1 103 ? -0.288 0.733 -12.508 1.00 98.12 103 PRO A N 1
ATOM 752 C CA . PRO A 1 103 ? -1.340 -0.249 -12.788 1.00 98.12 103 PRO A CA 1
ATOM 753 C C . PRO A 1 103 ? -1.168 -0.999 -14.116 1.00 98.12 103 PRO A C 1
ATOM 755 O O . PRO A 1 103 ? -1.657 -2.118 -14.266 1.00 98.12 103 PRO A O 1
ATOM 758 N N . ASP A 1 104 ? -0.456 -0.406 -15.077 1.00 97.75 104 ASP A N 1
ATOM 759 C CA . ASP A 1 104 ? -0.118 -1.021 -16.366 1.00 97.75 104 ASP A CA 1
ATOM 760 C C . ASP A 1 104 ? 1.077 -1.996 -16.292 1.00 97.75 104 ASP A C 1
ATOM 762 O O . ASP A 1 104 ? 1.449 -2.607 -17.294 1.00 97.75 104 ASP A O 1
ATOM 766 N N . GLY A 1 105 ? 1.669 -2.163 -15.105 1.00 97.44 105 GLY A N 1
ATOM 767 C CA . GLY A 1 105 ? 2.826 -3.015 -14.850 1.00 97.44 105 GLY A CA 1
ATOM 768 C C . GLY A 1 105 ? 4.175 -2.360 -15.153 1.00 97.44 105 GLY A C 1
ATOM 769 O O . GLY A 1 105 ? 5.208 -3.000 -14.947 1.00 97.44 105 GLY A O 1
ATOM 770 N N . SER A 1 106 ? 4.204 -1.110 -15.623 1.00 98.25 106 SER A N 1
ATOM 771 C CA . SER A 1 106 ? 5.455 -0.368 -15.7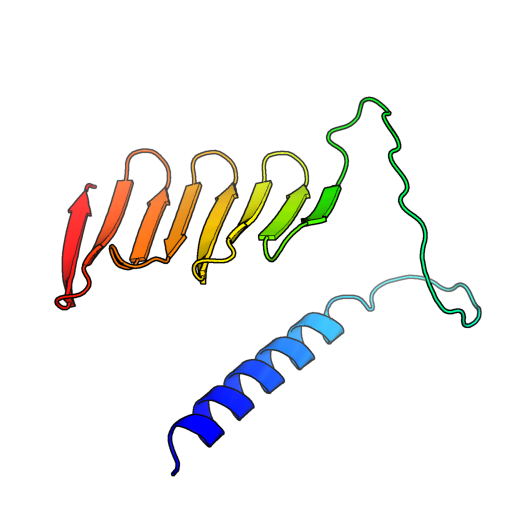79 1.00 98.25 106 SER A CA 1
ATOM 772 C C . SER A 1 106 ? 6.082 -0.064 -14.418 1.00 98.25 106 SER A C 1
ATOM 774 O O . SER A 1 106 ? 5.387 0.192 -13.432 1.00 98.25 106 SER A O 1
ATOM 776 N N . VAL A 1 107 ? 7.415 -0.082 -14.367 1.00 98.38 107 VAL A N 1
ATOM 777 C CA . VAL A 1 107 ? 8.184 0.164 -13.142 1.00 98.38 107 VAL A CA 1
ATOM 778 C C . VAL A 1 107 ? 9.017 1.427 -13.312 1.00 98.38 107 VAL A C 1
ATOM 780 O O . VAL A 1 107 ? 9.799 1.534 -14.256 1.00 98.38 107 VAL A O 1
ATOM 783 N N . GLN A 1 108 ? 8.853 2.370 -12.389 1.00 97.94 108 GLN A N 1
ATOM 784 C CA . GLN A 1 108 ? 9.667 3.574 -12.261 1.00 97.94 108 GLN A CA 1
ATOM 785 C C . GLN A 1 108 ? 10.566 3.423 -11.035 1.00 97.94 108 GLN A C 1
ATOM 787 O O . GLN A 1 108 ? 10.102 3.005 -9.975 1.00 97.94 108 GLN A O 1
ATOM 792 N N . VAL A 1 109 ? 11.849 3.735 -11.187 1.00 98.12 109 VAL A N 1
ATOM 793 C CA . VAL A 1 109 ? 12.842 3.654 -10.111 1.00 98.12 109 VAL A CA 1
ATOM 794 C C . VAL A 1 109 ? 13.562 4.989 -10.043 1.00 98.12 109 VAL A C 1
ATOM 796 O O . VAL A 1 109 ? 14.131 5.422 -11.046 1.00 98.12 109 VAL A O 1
ATOM 799 N N . ASN A 1 110 ? 13.538 5.617 -8.872 1.00 96.69 110 ASN A N 1
ATOM 800 C CA . ASN A 1 110 ? 14.360 6.772 -8.553 1.00 96.69 110 ASN A CA 1
ATOM 801 C C . ASN A 1 110 ? 15.414 6.336 -7.524 1.00 96.69 110 ASN A C 1
ATOM 803 O O . ASN A 1 110 ? 15.031 5.935 -6.428 1.00 96.69 110 ASN A O 1
ATOM 807 N N . PRO A 1 111 ? 16.706 6.302 -7.874 1.00 92.69 111 PRO A N 1
ATOM 808 C CA . PRO A 1 111 ? 17.762 5.908 -6.949 1.00 92.69 111 PRO A CA 1
ATOM 809 C C . PRO A 1 111 ? 18.068 6.990 -5.914 1.00 92.69 111 PRO A C 1
ATOM 811 O O . PRO A 1 111 ? 17.985 8.188 -6.257 1.00 92.69 111 PRO A O 1
#

Nearest PDB structures (foldsee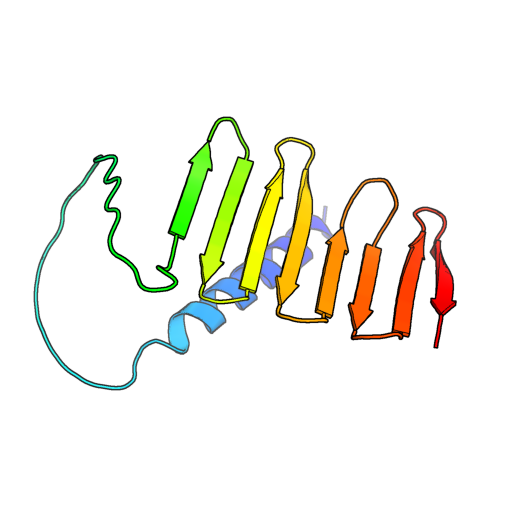k):
  1we5-assembly1_D  TM=5.527E-01  e=4.456E+00  Escherichia coli
  1we5-assembly1_E  TM=5.793E-01  e=5.517E+00  Escherichia coli
  2f2h-assembly1_B  TM=5.496E-01  e=5.517E+00  Escherichia coli
  8t7z-assembly1_B  TM=3.835E-01  e=9.411E+00  Klebsiella aerogenes KCTC 2190

Foldseek 3Di:
DVPVVVVVVVVVVVVVVVVVVPPDDDDDDDDDDDDDDDDDDDDPDQDFDWDDDPQKTWTGDHQWIWIQHNQRWIKIDHVQWIWIDHQQGIKITDHQWIWGQGPVRDIDTDD

Mean predicted aligned error: 16.09 Å

Radius of gyration: 18.63 Å; Cα contacts (8 Å, |Δi|>4): 137; chains: 1; bounding box: 36×35×51 Å

Secondary structure (DSSP, 8-state):
--HHHHHHHHHHHHHHHHTTTT--S------------------SS---EEEEETTEEEEEETTEEEEE-TTS-EEEEETTEEEEEETTEEEEEETTEEEEE-TTS-EEEE-

Solvent-accessible surface area (backbone atoms only — not comparable to full-atom values): 6757 Å² total; per-residue (Å²): 139,63,67,68,57,55,51,52,52,51,55,53,52,53,55,56,58,63,67,64,75,77,78,78,86,82,92,81,86,85,82,90,82,86,84,88,81,93,74,89,78,94,63,101,55,75,59,74,44,74,51,74,56,94,67,26,39,41,37,37,50,68,70,29,38,38,39,35,41,67,89,65,35,34,40,37,39,46,77,62,28,37,38,38,38,45,90,79,21,41,37,39,38,53,65,83,27,37,40,36,37,36,76,88,69,51,73,49,76,46,111